Protein AF-A0AAU7YD94-F1 (afdb_monomer)

Radius of gyration: 21.2 Å; Cα contacts (8 Å, |Δi|>4): 93; chains: 1; bounding box: 39×50×68 Å

Structure (mmCIF, N/CA/C/O backbone):
data_AF-A0AAU7YD94-F1
#
_entry.id   AF-A0AAU7YD94-F1
#
loop_
_atom_site.group_PDB
_atom_site.id
_atom_site.type_symbol
_atom_site.label_atom_id
_atom_site.label_alt_id
_atom_site.label_comp_id
_atom_site.label_asym_id
_atom_site.label_entity_id
_atom_site.label_seq_id
_atom_site.pdbx_PDB_ins_code
_atom_site.Cartn_x
_atom_site.Cartn_y
_atom_site.Cartn_z
_atom_site.occupancy
_atom_site.B_iso_or_equiv
_atom_site.auth_seq_id
_atom_site.auth_comp_id
_atom_site.auth_asym_id
_atom_site.auth_atom_id
_atom_site.pdbx_PDB_model_num
ATOM 1 N N . ASN A 1 1 ? -6.084 -1.810 31.787 1.00 63.62 1 ASN A N 1
ATOM 2 C CA . ASN A 1 1 ? -4.664 -1.480 31.504 1.00 63.62 1 ASN A CA 1
ATOM 3 C C . ASN A 1 1 ? -4.418 -0.450 30.395 1.00 63.62 1 ASN A C 1
ATOM 5 O O . ASN A 1 1 ? -3.279 -0.277 29.994 1.00 63.62 1 ASN A O 1
ATOM 9 N N . ALA A 1 2 ? -5.410 0.327 29.941 1.00 76.12 2 ALA A N 1
ATOM 10 C CA . ALA A 1 2 ? -5.139 1.416 28.990 1.00 76.12 2 ALA A CA 1
ATOM 11 C C . ALA A 1 2 ? -4.422 2.621 29.636 1.00 76.12 2 ALA A C 1
ATOM 13 O O . ALA A 1 2 ? -3.630 3.287 28.981 1.00 76.12 2 ALA A O 1
ATOM 14 N N . LEU A 1 3 ? -4.698 2.890 30.920 1.00 83.94 3 LEU A N 1
ATOM 15 C CA . LEU A 1 3 ? -4.163 4.037 31.663 1.00 83.94 3 LEU A CA 1
ATOM 16 C C . LEU A 1 3 ? -2.670 3.900 31.986 1.00 83.94 3 LEU A C 1
ATOM 18 O O . LEU A 1 3 ? -1.942 4.877 31.869 1.00 83.94 3 LEU A O 1
ATOM 22 N N . ILE A 1 4 ? -2.203 2.694 32.320 1.00 92.00 4 ILE A N 1
ATOM 23 C CA . ILE A 1 4 ? -0.791 2.460 32.651 1.00 92.00 4 ILE A CA 1
ATOM 24 C C . ILE A 1 4 ? 0.123 2.663 31.435 1.00 92.00 4 ILE A C 1
ATOM 26 O O . ILE A 1 4 ? 1.165 3.300 31.545 1.00 92.00 4 ILE A O 1
ATOM 30 N N . ASN A 1 5 ? -0.321 2.246 30.245 1.00 90.56 5 ASN A N 1
ATOM 31 C CA . ASN A 1 5 ? 0.420 2.482 29.004 1.00 90.56 5 ASN A CA 1
ATOM 32 C C . ASN A 1 5 ? 0.547 3.979 28.695 1.00 90.56 5 ASN A C 1
ATOM 34 O O . ASN A 1 5 ? 1.586 4.416 28.224 1.00 90.56 5 ASN A O 1
ATOM 38 N N . LYS A 1 6 ? -0.449 4.806 29.035 1.00 90.00 6 LYS A N 1
ATOM 39 C CA . LYS A 1 6 ? -0.328 6.261 28.840 1.00 90.00 6 LYS A CA 1
ATOM 40 C C . LYS A 1 6 ? 0.799 6.880 29.667 1.00 90.00 6 LYS A C 1
ATOM 42 O O . LYS A 1 6 ? 1.388 7.850 29.212 1.00 90.00 6 LYS A O 1
ATOM 47 N N . VAL A 1 7 ? 1.101 6.325 30.843 1.00 93.44 7 VAL A N 1
ATOM 48 C CA . VAL A 1 7 ? 2.198 6.804 31.697 1.00 93.44 7 VAL A CA 1
ATOM 49 C C . VAL A 1 7 ? 3.555 6.403 31.117 1.00 93.44 7 VAL A C 1
ATOM 51 O O . VAL A 1 7 ? 4.454 7.232 31.055 1.00 93.44 7 VAL A O 1
ATOM 54 N N . PHE A 1 8 ? 3.699 5.157 30.655 1.00 93.94 8 PHE A N 1
ATOM 55 C CA . PHE A 1 8 ? 4.996 4.632 30.208 1.00 93.94 8 PHE A CA 1
ATOM 56 C C . PHE A 1 8 ? 5.310 4.878 28.727 1.00 93.94 8 PHE A C 1
ATOM 58 O O . PHE A 1 8 ? 6.448 5.186 28.390 1.00 93.94 8 PHE A O 1
ATOM 65 N N . THR A 1 9 ? 4.332 4.741 27.829 1.00 92.25 9 THR A N 1
ATOM 66 C CA . THR A 1 9 ? 4.523 4.883 26.373 1.00 92.25 9 THR A CA 1
ATOM 67 C C . THR A 1 9 ? 3.979 6.198 25.817 1.00 92.25 9 THR A C 1
ATOM 69 O O . THR A 1 9 ? 4.103 6.445 24.622 1.00 92.25 9 THR A O 1
ATOM 72 N N . GLY A 1 10 ? 3.338 7.035 26.641 1.00 92.56 10 GLY A N 1
ATOM 73 C CA . GLY A 1 10 ? 2.753 8.322 26.229 1.00 92.56 10 GLY A CA 1
ATOM 74 C C . GLY A 1 10 ? 1.481 8.211 25.375 1.00 92.56 10 GLY A C 1
ATOM 75 O O . GLY A 1 10 ? 0.756 9.185 25.194 1.00 92.56 10 GLY A O 1
ATOM 76 N N . GLU A 1 11 ? 1.156 7.017 24.886 1.00 93.75 11 GLU A N 1
ATOM 77 C CA . GLU A 1 11 ? -0.049 6.726 24.115 1.00 93.75 11 GLU A CA 1
ATOM 78 C C . GLU A 1 11 ? -0.641 5.361 24.488 1.00 93.75 11 GLU A C 1
ATOM 80 O O . GLU A 1 11 ? 0.026 4.498 25.056 1.00 93.75 11 GLU A O 1
ATOM 85 N N . SER A 1 12 ? -1.920 5.151 24.164 1.00 93.06 12 SER A N 1
ATOM 86 C CA . SER A 1 12 ? -2.602 3.870 24.366 1.00 93.06 12 SER A CA 1
ATOM 87 C C . SER A 1 12 ? -3.258 3.403 23.072 1.00 93.06 12 SER A C 1
ATOM 89 O O . SER A 1 12 ? -4.187 4.046 22.574 1.00 93.06 12 SER A O 1
ATOM 91 N N . ILE A 1 13 ? -2.825 2.256 22.555 1.00 91.00 13 ILE A N 1
ATOM 92 C CA . ILE A 1 13 ? -3.412 1.634 21.367 1.00 91.00 13 ILE A CA 1
ATOM 93 C C . ILE A 1 13 ? -4.540 0.701 21.815 1.00 91.00 13 ILE A C 1
ATOM 95 O O . ILE A 1 13 ? -4.296 -0.369 22.360 1.00 91.00 13 ILE A O 1
ATOM 99 N N . LEU A 1 14 ? -5.785 1.118 21.588 1.00 89.88 14 LEU A N 1
ATOM 100 C CA . LEU A 1 14 ? -6.984 0.345 21.948 1.00 89.88 14 LEU A CA 1
ATOM 101 C C . LEU A 1 14 ? -7.584 -0.430 20.769 1.00 89.88 14 LEU A C 1
ATOM 103 O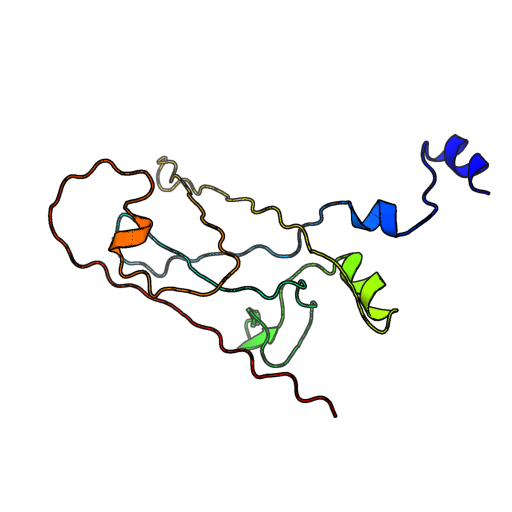 O . LEU A 1 14 ? -8.363 -1.356 20.964 1.00 89.88 14 LEU A O 1
ATOM 107 N N . SER A 1 15 ? -7.271 -0.031 19.536 1.00 90.69 15 SER A N 1
ATOM 108 C CA . SER A 1 15 ? -7.853 -0.618 18.331 1.00 90.69 15 SER A CA 1
ATOM 109 C C . SER A 1 15 ? -6.877 -0.549 17.167 1.00 90.69 15 SER A C 1
ATOM 111 O O . SER A 1 15 ? -6.232 0.475 16.948 1.00 90.69 15 SER A O 1
ATOM 113 N N . PHE A 1 16 ? -6.859 -1.586 16.330 1.00 91.69 16 PHE A N 1
ATOM 114 C CA . PHE A 1 16 ? -6.132 -1.550 15.062 1.00 91.69 16 PHE A CA 1
ATOM 115 C C . PHE A 1 16 ? -6.624 -0.444 14.125 1.00 91.69 16 PHE A C 1
ATOM 117 O O . PHE A 1 16 ? -5.862 0.021 13.282 1.00 91.69 16 PHE A O 1
ATOM 124 N N . ARG A 1 17 ? -7.864 0.041 14.277 1.00 91.25 17 ARG A N 1
ATOM 125 C CA . ARG A 1 17 ? -8.403 1.113 13.427 1.00 91.25 17 ARG A CA 1
ATOM 126 C C . ARG A 1 17 ? -7.578 2.397 13.509 1.00 91.25 17 ARG A C 1
ATOM 128 O O . ARG A 1 17 ? -7.494 3.110 12.511 1.00 91.25 17 ARG A O 1
ATOM 135 N N . THR A 1 18 ? -6.998 2.719 14.665 1.00 92.50 18 THR A N 1
ATOM 136 C CA . THR A 1 18 ? -6.141 3.906 14.796 1.00 92.50 18 THR A CA 1
ATOM 137 C C . THR A 1 18 ? -4.785 3.672 14.136 1.00 92.50 18 THR A C 1
ATOM 139 O O . THR A 1 18 ? -4.323 4.537 13.395 1.00 92.50 18 THR A O 1
ATOM 142 N N . LEU A 1 19 ? -4.208 2.477 14.294 1.00 92.62 19 LEU A N 1
ATOM 143 C CA . LEU A 1 19 ? -2.945 2.097 13.657 1.00 92.62 19 LEU A CA 1
ATOM 144 C C . LEU A 1 19 ? -3.037 2.015 12.129 1.00 92.62 19 LEU A C 1
ATOM 146 O O . LEU A 1 19 ? -2.140 2.489 11.439 1.00 92.62 19 LEU A O 1
ATOM 150 N N . LEU A 1 20 ? -4.136 1.489 11.583 1.00 93.38 20 LEU A N 1
ATOM 151 C CA . LEU A 1 20 ? -4.351 1.350 10.136 1.00 93.38 20 LEU A CA 1
ATOM 152 C C . LEU A 1 20 ? -4.442 2.691 9.392 1.00 93.38 20 LEU A C 1
ATOM 154 O O . LEU A 1 20 ? -4.388 2.717 8.165 1.00 93.38 20 LEU A O 1
ATOM 158 N N . LYS A 1 21 ? -4.577 3.815 10.106 1.00 92.94 21 LYS A N 1
ATOM 159 C CA . LYS A 1 21 ? -4.505 5.153 9.500 1.00 92.94 21 LYS A CA 1
ATOM 160 C C . LYS A 1 21 ? -3.067 5.586 9.192 1.00 92.94 21 LYS A C 1
ATOM 162 O O . LYS A 1 21 ? -2.887 6.555 8.455 1.00 92.94 21 LYS A O 1
ATOM 167 N N . ARG A 1 22 ? -2.053 4.907 9.742 1.00 93.81 22 ARG A N 1
ATOM 168 C CA . ARG A 1 22 ? -0.640 5.196 9.481 1.00 93.81 22 ARG A CA 1
ATOM 169 C C . ARG A 1 22 ? -0.273 4.757 8.063 1.00 93.81 22 ARG A C 1
ATOM 171 O O . ARG A 1 22 ? -0.505 3.616 7.675 1.00 93.81 22 ARG A O 1
ATOM 178 N N . TYR A 1 23 ? 0.335 5.662 7.299 1.00 95.00 23 TYR A N 1
ATOM 179 C CA . TYR A 1 23 ? 0.868 5.333 5.980 1.00 95.00 23 TYR A CA 1
ATOM 180 C C . TYR A 1 23 ? 2.140 4.496 6.120 1.00 95.00 23 TYR A C 1
ATOM 182 O O . TYR A 1 23 ? 3.020 4.815 6.915 1.00 95.00 23 TYR A O 1
ATOM 190 N N . MET A 1 24 ? 2.239 3.442 5.319 1.00 94.75 24 MET A N 1
ATOM 191 C CA . MET A 1 24 ? 3.414 2.582 5.217 1.00 94.75 24 MET A CA 1
ATOM 192 C C . MET A 1 24 ? 3.775 2.433 3.739 1.00 94.75 24 MET A C 1
ATOM 194 O O . MET A 1 24 ? 2.891 2.409 2.880 1.00 94.75 24 MET A O 1
ATOM 198 N N . ARG A 1 25 ? 5.069 2.329 3.430 1.00 93.50 25 ARG A N 1
ATOM 199 C CA . ARG A 1 25 ? 5.534 2.101 2.057 1.00 93.50 25 ARG A CA 1
ATOM 200 C C . ARG A 1 25 ? 5.211 0.664 1.645 1.00 93.50 25 ARG A C 1
ATOM 202 O O . ARG A 1 25 ? 5.739 -0.264 2.254 1.00 93.50 25 ARG A O 1
ATOM 209 N N . HIS A 1 26 ? 4.375 0.496 0.621 1.00 93.50 26 HIS A N 1
ATOM 210 C CA . HIS A 1 26 ? 3.984 -0.813 0.079 1.00 93.50 26 HIS A CA 1
ATOM 211 C C . HIS A 1 26 ? 4.973 -1.318 -0.969 1.00 93.50 26 HIS A C 1
ATOM 213 O O . HIS A 1 26 ? 5.601 -2.351 -0.769 1.00 93.50 26 HIS A O 1
ATOM 219 N N . GLU A 1 27 ? 5.173 -0.557 -2.037 1.00 89.38 27 GLU A N 1
ATOM 220 C CA . GLU A 1 27 ? 6.070 -0.914 -3.134 1.00 89.38 27 GLU A CA 1
ATOM 221 C C . GLU A 1 27 ? 7.017 0.242 -3.463 1.00 89.38 27 GLU A C 1
ATOM 223 O O . GLU A 1 27 ? 6.815 1.384 -3.039 1.00 89.38 27 GLU A O 1
ATOM 228 N N . ARG A 1 28 ? 8.091 -0.075 -4.185 1.00 86.69 28 ARG A N 1
ATOM 229 C CA . ARG A 1 28 ? 8.899 0.907 -4.903 1.00 86.69 28 ARG A CA 1
ATOM 230 C C . ARG A 1 28 ? 8.938 0.446 -6.346 1.00 86.69 28 ARG A C 1
ATOM 232 O O . ARG A 1 28 ? 9.448 -0.633 -6.623 1.00 86.69 28 ARG A O 1
ATOM 239 N N . ILE A 1 29 ? 8.387 1.263 -7.227 1.00 80.31 29 ILE A N 1
ATOM 240 C CA . ILE A 1 29 ? 8.420 0.995 -8.655 1.00 80.31 29 ILE A CA 1
ATOM 241 C C . ILE A 1 29 ? 9.687 1.645 -9.198 1.00 80.31 29 ILE A C 1
ATOM 243 O O . ILE A 1 29 ? 9.954 2.818 -8.931 1.00 80.31 29 ILE A O 1
ATOM 247 N N . TYR A 1 30 ? 10.482 0.856 -9.909 1.00 74.75 30 TYR A N 1
ATOM 248 C CA . TYR A 1 30 ? 11.614 1.347 -10.675 1.00 74.75 30 TYR A CA 1
ATOM 249 C C . TYR A 1 30 ? 11.256 1.262 -12.146 1.00 74.75 30 TYR A C 1
ATOM 251 O O . TYR A 1 30 ? 10.797 0.225 -12.622 1.00 74.75 30 TYR A O 1
ATOM 259 N N . HIS A 1 31 ? 11.501 2.350 -12.858 1.00 67.56 31 HIS A N 1
ATOM 260 C CA . HIS A 1 31 ? 11.475 2.354 -14.306 1.00 67.56 31 HIS A CA 1
ATOM 261 C C . HIS A 1 31 ? 12.921 2.397 -14.767 1.00 67.56 31 HIS A C 1
ATOM 263 O O . HIS A 1 31 ? 13.588 3.423 -14.667 1.00 67.56 31 HIS A O 1
ATOM 269 N N . THR A 1 32 ? 13.434 1.254 -15.209 1.00 58.03 32 THR A N 1
ATOM 270 C CA . THR A 1 32 ? 14.629 1.235 -16.045 1.00 58.03 32 THR A CA 1
ATOM 271 C C . THR A 1 32 ? 14.169 1.637 -17.431 1.00 58.03 32 THR A C 1
ATOM 273 O O . THR A 1 32 ? 13.505 0.854 -18.110 1.00 58.03 32 THR A O 1
ATOM 276 N N . ASN A 1 33 ? 14.453 2.878 -17.820 1.00 55.78 33 ASN A N 1
ATOM 277 C CA . ASN A 1 33 ? 14.260 3.312 -19.194 1.00 55.78 33 ASN A CA 1
ATOM 278 C C . ASN A 1 33 ? 15.086 2.379 -20.090 1.00 55.78 33 ASN A C 1
ATOM 280 O O . ASN A 1 33 ? 16.313 2.449 -20.112 1.00 55.78 33 ASN A O 1
ATOM 284 N N . GLY A 1 34 ? 14.408 1.472 -20.795 1.00 49.50 34 GLY A N 1
ATOM 285 C CA . GLY A 1 34 ? 14.959 0.826 -21.976 1.00 49.50 34 GLY A CA 1
ATOM 286 C C . GLY A 1 34 ? 15.099 1.903 -23.042 1.00 49.50 34 GLY A C 1
ATOM 287 O O . GLY A 1 34 ? 14.123 2.244 -23.695 1.00 49.50 34 GLY A O 1
ATOM 288 N N . ILE A 1 35 ? 16.285 2.502 -23.075 1.00 55.81 35 ILE A N 1
ATOM 289 C CA . ILE A 1 35 ? 16.834 3.492 -24.009 1.00 55.81 35 ILE A CA 1
ATOM 290 C C . ILE A 1 35 ? 15.992 3.716 -25.282 1.00 55.81 35 ILE A C 1
ATOM 292 O O . ILE A 1 35 ? 15.915 2.849 -26.148 1.00 55.81 35 ILE A O 1
ATOM 296 N N . ALA A 1 36 ? 15.495 4.941 -25.450 1.00 46.16 36 ALA A N 1
ATOM 297 C CA . ALA A 1 36 ? 15.440 5.630 -26.737 1.00 46.16 36 ALA A CA 1
ATOM 298 C C . ALA A 1 36 ? 15.629 7.128 -26.458 1.00 46.16 36 ALA A C 1
ATOM 300 O O . ALA A 1 36 ? 15.105 7.634 -25.469 1.00 46.16 36 ALA A O 1
ATOM 301 N N . ASN A 1 37 ? 16.419 7.808 -27.286 1.00 52.12 37 ASN A N 1
ATOM 302 C CA . ASN A 1 37 ? 16.747 9.236 -27.208 1.00 52.12 37 ASN A CA 1
ATOM 303 C C . ASN A 1 37 ? 15.504 10.125 -27.415 1.00 52.12 37 ASN A C 1
ATOM 305 O 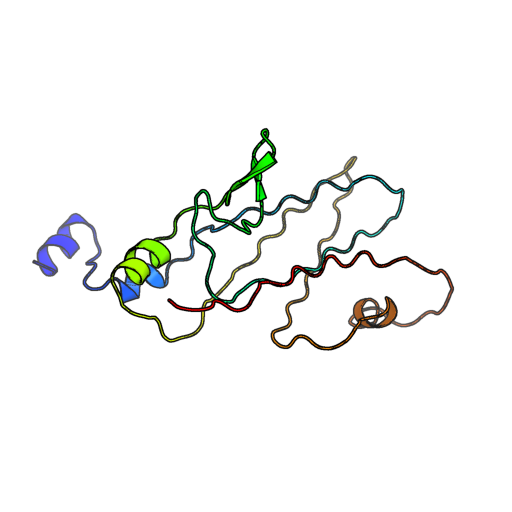O . ASN A 1 37 ? 15.371 10.785 -28.441 1.00 52.12 37 ASN A O 1
ATOM 309 N N . THR A 1 38 ? 14.555 10.096 -26.486 1.00 54.97 38 THR A N 1
ATOM 310 C CA . THR A 1 38 ? 13.346 10.919 -26.514 1.00 54.97 38 THR A CA 1
ATOM 311 C C . THR A 1 38 ? 13.240 11.685 -25.207 1.00 54.97 38 THR A C 1
ATOM 313 O O . THR A 1 38 ? 13.264 11.078 -24.137 1.00 54.97 38 THR A O 1
ATOM 316 N N . ASP A 1 39 ? 13.074 13.003 -25.304 1.00 60.72 39 ASP A N 1
ATOM 317 C CA . ASP A 1 39 ? 13.093 13.950 -24.179 1.00 60.72 39 ASP A CA 1
ATOM 318 C C . ASP A 1 39 ? 11.974 13.732 -23.135 1.00 60.72 39 ASP A C 1
ATOM 320 O O . ASP A 1 39 ? 12.001 14.332 -22.061 1.00 60.72 39 ASP A O 1
ATOM 324 N N . VAL A 1 40 ? 10.985 12.867 -23.413 1.00 64.44 40 VAL A N 1
ATOM 325 C CA . VAL A 1 40 ? 9.842 12.589 -22.526 1.00 64.44 40 VAL A CA 1
ATOM 326 C C . VAL A 1 40 ? 9.526 11.089 -22.479 1.00 64.44 40 VAL A C 1
ATOM 328 O O . VAL A 1 40 ? 9.240 10.474 -23.504 1.00 64.44 40 VAL A O 1
ATOM 331 N N . ALA A 1 41 ? 9.497 10.508 -21.274 1.00 64.94 41 ALA A N 1
ATOM 332 C CA . ALA A 1 41 ? 9.054 9.133 -21.024 1.00 64.94 41 ALA A CA 1
ATOM 333 C C . ALA A 1 41 ? 7.730 9.123 -20.239 1.00 64.94 41 ALA A C 1
ATOM 335 O O . ALA A 1 41 ? 7.628 9.729 -19.172 1.00 64.94 41 ALA A O 1
ATOM 336 N N . ARG A 1 42 ? 6.711 8.410 -20.741 1.00 71.56 42 ARG A N 1
ATOM 337 C CA . ARG A 1 42 ? 5.409 8.255 -20.068 1.00 71.56 42 ARG A CA 1
ATOM 338 C C . ARG A 1 42 ? 5.245 6.837 -19.531 1.00 71.56 42 ARG A C 1
ATOM 340 O O . ARG A 1 42 ? 5.257 5.878 -20.295 1.00 71.56 42 ARG A O 1
ATOM 347 N N . TYR A 1 43 ? 4.993 6.718 -18.229 1.00 70.88 43 TYR A N 1
ATOM 348 C CA . TYR A 1 43 ? 4.545 5.471 -17.611 1.00 70.88 43 TYR A CA 1
ATOM 349 C C . TYR A 1 43 ? 3.040 5.524 -17.341 1.00 70.88 43 TYR A C 1
ATOM 351 O O . TYR A 1 43 ? 2.529 6.491 -16.774 1.00 70.88 43 TYR A O 1
ATOM 359 N N . SER A 1 44 ? 2.324 4.474 -17.736 1.00 72.81 44 SER A N 1
ATOM 360 C CA . SER A 1 44 ? 0.916 4.281 -17.390 1.00 72.81 44 SER A CA 1
ATOM 361 C C . SER A 1 44 ? 0.701 2.852 -16.910 1.00 72.81 44 SER A C 1
ATOM 363 O O . SER A 1 44 ? 1.323 1.918 -17.412 1.00 72.81 44 SER A O 1
ATOM 365 N N . GLY A 1 45 ? -0.148 2.685 -15.901 1.00 70.75 45 GLY A N 1
ATOM 366 C CA . GLY A 1 45 ? -0.441 1.380 -15.329 1.00 70.75 45 GLY A CA 1
ATOM 367 C C . GLY A 1 45 ? -1.699 1.419 -14.477 1.00 70.75 45 GLY A C 1
ATOM 368 O O . GLY A 1 45 ? -2.019 2.436 -13.859 1.00 70.75 45 GLY A O 1
ATOM 369 N N . SER A 1 46 ? -2.413 0.299 -14.441 1.00 76.31 46 SER A N 1
ATOM 370 C CA . SER A 1 46 ? -3.552 0.089 -13.554 1.00 76.31 46 SER A CA 1
ATOM 371 C C . SER A 1 46 ? -3.114 -0.696 -12.316 1.00 76.31 46 SER A C 1
ATOM 373 O O . SER A 1 46 ? -2.194 -1.520 -12.341 1.00 76.31 46 SER A O 1
ATOM 375 N N . ARG A 1 47 ? -3.755 -0.412 -11.180 1.00 77.62 47 ARG A N 1
ATOM 376 C CA . ARG A 1 47 ? -3.514 -1.113 -9.917 1.00 77.62 47 ARG A CA 1
ATOM 377 C C . ARG A 1 47 ? -4.841 -1.382 -9.230 1.00 77.62 47 ARG A C 1
ATOM 379 O O . ARG A 1 47 ? -5.626 -0.455 -9.033 1.00 77.62 47 ARG A O 1
ATOM 386 N N . ASN A 1 48 ? -5.029 -2.616 -8.767 1.00 82.94 48 ASN A N 1
ATOM 387 C CA . ASN A 1 48 ? -6.157 -2.984 -7.911 1.00 82.94 48 ASN A CA 1
ATOM 388 C C . ASN A 1 48 ? -6.248 -2.059 -6.701 1.00 82.94 48 ASN A C 1
ATOM 390 O O . ASN A 1 48 ? -5.231 -1.554 -6.236 1.00 82.94 48 ASN A O 1
ATOM 394 N N . MET A 1 49 ? -7.447 -1.841 -6.161 1.00 84.19 49 MET A N 1
ATOM 395 C CA . MET A 1 49 ? -7.630 -0.964 -4.999 1.00 84.19 49 MET A CA 1
ATOM 396 C C . MET A 1 49 ? -6.930 -1.504 -3.740 1.00 84.19 49 MET A C 1
ATOM 398 O O . MET A 1 49 ? -6.318 -0.734 -2.997 1.00 84.19 49 MET A O 1
ATOM 402 N N . MET A 1 50 ? -6.983 -2.820 -3.515 1.00 87.38 50 MET A N 1
ATOM 403 C CA . MET A 1 50 ? -6.273 -3.475 -2.415 1.00 87.38 50 MET A CA 1
ATOM 404 C C . MET A 1 50 ? -4.792 -3.680 -2.784 1.00 87.38 50 MET A C 1
ATOM 406 O O . MET A 1 50 ? -4.513 -4.159 -3.885 1.00 87.38 50 MET A O 1
ATOM 410 N N . PRO A 1 51 ? -3.831 -3.343 -1.901 1.00 89.62 51 PRO A N 1
ATOM 411 C CA . PRO A 1 51 ? -2.426 -3.678 -2.112 1.00 89.62 51 PRO A CA 1
ATOM 412 C C . PRO A 1 51 ? -2.224 -5.195 -2.201 1.00 89.62 51 PRO A C 1
ATOM 414 O O . PRO A 1 51 ? -2.705 -5.931 -1.339 1.00 89.62 51 PRO A O 1
ATOM 417 N N . TYR A 1 52 ? -1.492 -5.662 -3.211 1.00 90.12 52 TYR A N 1
ATOM 418 C CA . TYR A 1 52 ? -1.195 -7.085 -3.383 1.00 90.12 52 TYR A CA 1
ATOM 419 C C . TYR A 1 52 ? -0.290 -7.618 -2.259 1.00 90.12 52 TYR A C 1
ATOM 421 O O . TYR A 1 52 ? 0.472 -6.860 -1.646 1.00 90.12 52 TYR A O 1
ATOM 429 N N . PHE A 1 53 ? -0.399 -8.918 -1.979 1.00 91.00 53 PHE A N 1
ATOM 430 C CA . PHE A 1 53 ? 0.390 -9.605 -0.957 1.00 91.00 53 PHE A CA 1
ATOM 431 C C . PHE A 1 53 ? 1.808 -9.902 -1.449 1.00 91.00 53 PHE A C 1
ATOM 433 O O . PHE A 1 53 ? 2.037 -10.140 -2.637 1.00 91.00 53 PHE A O 1
ATOM 440 N N . ARG A 1 54 ? 2.754 -9.918 -0.508 1.00 91.06 54 ARG A N 1
ATOM 441 C CA . ARG A 1 54 ? 4.132 -10.349 -0.751 1.00 91.06 54 ARG A CA 1
ATOM 442 C C . ARG A 1 54 ? 4.180 -11.869 -0.900 1.00 91.06 54 ARG A C 1
ATOM 444 O O . ARG A 1 54 ? 3.523 -12.568 -0.136 1.00 91.06 54 ARG A O 1
ATOM 451 N N . GLY A 1 55 ? 5.019 -12.368 -1.804 1.00 91.12 55 GLY A N 1
ATOM 452 C CA . GLY A 1 55 ? 5.293 -13.801 -1.927 1.00 91.12 55 GLY A CA 1
ATOM 453 C C . GLY A 1 55 ? 5.259 -14.310 -3.363 1.00 91.12 55 GLY A C 1
ATOM 454 O O . GLY A 1 55 ? 5.090 -13.530 -4.303 1.00 91.12 55 GLY A O 1
ATOM 455 N N . TYR A 1 56 ? 5.424 -15.626 -3.498 1.00 91.38 56 TYR A N 1
ATOM 456 C CA . TYR A 1 56 ? 5.230 -16.351 -4.750 1.00 91.38 56 TYR A CA 1
ATOM 457 C C . TYR A 1 56 ? 3.736 -16.515 -4.995 1.00 91.38 56 TYR A C 1
ATOM 459 O O . TYR A 1 56 ? 3.037 -17.145 -4.203 1.00 91.38 56 TYR A O 1
ATOM 467 N N . VAL A 1 57 ? 3.245 -15.904 -6.064 1.00 86.31 57 VAL A N 1
ATOM 468 C CA . VAL A 1 57 ? 1.836 -15.963 -6.455 1.00 86.31 57 VAL A CA 1
ATOM 469 C C . VAL A 1 57 ? 1.792 -16.079 -7.970 1.00 86.31 57 VAL A C 1
ATOM 471 O O . VAL A 1 57 ? 2.540 -15.389 -8.666 1.00 86.31 57 VAL A O 1
ATOM 474 N N . ASN A 1 58 ? 0.919 -16.944 -8.483 1.00 84.06 58 ASN A N 1
ATOM 475 C CA . ASN A 1 58 ? 0.679 -17.017 -9.917 1.00 84.06 58 ASN A CA 1
ATOM 476 C C . ASN A 1 58 ? 0.089 -15.679 -10.406 1.00 84.06 58 ASN A C 1
ATOM 478 O O . ASN A 1 58 ? -0.856 -15.171 -9.805 1.00 84.06 58 ASN A O 1
ATOM 482 N N . GLY A 1 59 ? 0.676 -15.073 -11.439 1.00 79.94 59 GLY A N 1
ATOM 483 C CA . GLY A 1 59 ? 0.313 -13.717 -11.874 1.00 79.94 59 GLY A CA 1
ATOM 484 C C . GLY A 1 59 ? 0.892 -12.587 -11.008 1.00 79.94 59 GLY A C 1
ATOM 485 O O . GLY A 1 59 ? 0.318 -11.499 -10.939 1.00 79.94 59 GLY A O 1
ATOM 486 N N . ALA A 1 60 ? 2.012 -12.824 -10.315 1.00 82.94 60 ALA A N 1
ATOM 487 C CA . ALA A 1 60 ? 2.725 -11.768 -9.598 1.00 82.94 60 ALA A CA 1
ATOM 488 C C . ALA A 1 60 ? 3.148 -10.607 -10.521 1.00 82.94 60 ALA A C 1
ATOM 490 O O . ALA A 1 60 ? 3.460 -10.798 -11.696 1.00 82.94 60 ALA A O 1
ATOM 491 N N . MET A 1 61 ? 3.223 -9.402 -9.949 1.00 79.88 61 MET A N 1
ATOM 492 C CA . MET A 1 61 ? 3.607 -8.174 -10.658 1.00 79.88 61 MET A CA 1
ATOM 493 C C . MET A 1 61 ? 5.091 -8.128 -11.032 1.00 79.88 61 MET A C 1
ATOM 495 O O . MET A 1 61 ? 5.472 -7.369 -11.919 1.00 79.88 61 MET A O 1
ATOM 499 N N . HIS A 1 62 ? 5.936 -8.897 -10.344 1.00 85.25 62 HIS A N 1
ATOM 500 C CA . HIS A 1 62 ? 7.369 -8.937 -10.610 1.00 85.25 62 HIS A CA 1
ATOM 501 C C . HIS A 1 62 ? 7.847 -10.369 -10.845 1.00 85.25 62 HIS A C 1
ATOM 503 O O . HIS A 1 62 ? 7.149 -11.347 -10.559 1.00 85.25 62 HIS A O 1
ATOM 509 N N . LYS A 1 63 ? 9.069 -10.473 -11.366 1.00 86.62 63 LYS A N 1
ATOM 510 C CA . LYS A 1 63 ? 9.752 -11.741 -11.596 1.00 86.62 63 LYS A CA 1
ATOM 511 C C . LYS A 1 63 ? 11.080 -11.777 -10.856 1.00 86.62 63 LYS A C 1
ATOM 513 O O . LYS A 1 63 ? 11.750 -10.749 -10.756 1.00 86.62 63 LYS A O 1
ATOM 518 N N . THR A 1 64 ? 11.440 -12.939 -10.324 1.00 88.56 64 THR A N 1
ATOM 519 C CA . THR A 1 64 ? 12.753 -13.169 -9.715 1.00 88.56 64 THR A CA 1
ATOM 520 C C . THR A 1 64 ? 13.846 -13.212 -10.783 1.00 88.56 64 THR A C 1
ATOM 522 O O . THR A 1 64 ? 13.565 -13.267 -11.980 1.00 88.56 64 THR A O 1
ATOM 525 N N . ALA A 1 65 ? 15.113 -13.231 -10.359 1.00 88.12 65 ALA A N 1
ATOM 526 C CA . ALA A 1 65 ? 16.242 -13.437 -11.270 1.00 88.12 65 ALA A CA 1
ATOM 527 C C . ALA A 1 65 ? 16.173 -14.786 -12.016 1.00 88.12 65 ALA A C 1
ATOM 529 O O . ALA A 1 65 ? 16.712 -14.909 -13.109 1.00 88.12 65 ALA A O 1
ATOM 530 N N . LEU A 1 66 ? 15.472 -15.772 -11.446 1.00 91.56 66 LEU A N 1
ATOM 531 C CA . LEU A 1 66 ? 15.210 -17.076 -12.058 1.00 91.56 66 LEU A CA 1
ATOM 532 C C . LEU A 1 66 ? 13.917 -17.087 -12.893 1.00 91.56 66 LEU A C 1
ATOM 534 O O . LEU A 1 66 ? 13.470 -18.142 -13.323 1.00 91.56 66 LEU A O 1
ATOM 538 N N . ASN A 1 67 ? 13.336 -15.909 -13.159 1.00 87.06 67 ASN A N 1
ATOM 539 C CA . ASN A 1 67 ? 12.110 -15.702 -13.934 1.00 87.06 67 ASN A CA 1
ATOM 540 C C . ASN A 1 67 ? 10.828 -16.260 -13.275 1.00 87.06 67 ASN A C 1
ATOM 542 O O . ASN A 1 67 ? 9.787 -16.325 -13.930 1.00 87.06 67 ASN A O 1
ATOM 546 N N . ASP A 1 68 ? 10.868 -16.585 -11.979 1.00 91.00 68 ASP A N 1
ATOM 547 C CA . ASP A 1 68 ? 9.692 -17.018 -11.215 1.00 91.00 68 ASP A CA 1
ATOM 548 C C . ASP A 1 68 ? 8.799 -15.832 -10.841 1.00 91.00 68 ASP A C 1
ATOM 550 O O . ASP A 1 68 ? 9.283 -14.748 -10.509 1.00 91.00 68 ASP A O 1
ATOM 554 N N . SER A 1 69 ? 7.482 -16.032 -10.823 1.00 91.00 69 SER A N 1
ATOM 555 C CA . SER A 1 69 ? 6.518 -15.009 -10.400 1.00 91.00 69 SER A CA 1
ATOM 556 C C . SER A 1 69 ? 6.618 -14.717 -8.895 1.00 91.00 69 SER A C 1
ATOM 558 O O . SER A 1 69 ? 6.283 -15.561 -8.063 1.00 91.00 69 SER A O 1
ATOM 560 N N . TYR A 1 70 ? 7.028 -13.496 -8.529 1.00 90.38 70 TYR A N 1
ATOM 561 C CA . TYR A 1 70 ? 7.153 -13.066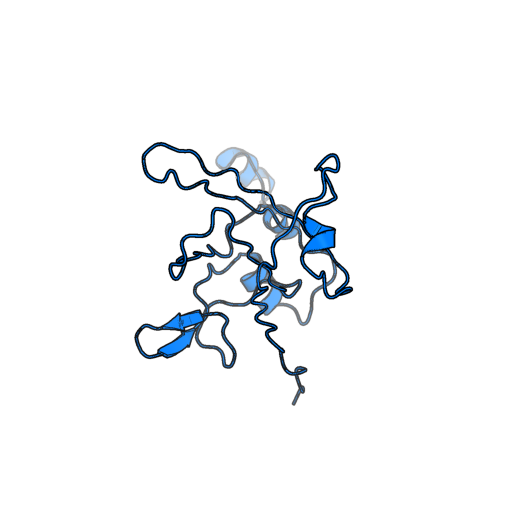 -7.132 1.00 90.38 70 TYR A CA 1
ATOM 562 C C . TYR A 1 70 ? 6.796 -11.592 -6.923 1.00 90.38 70 TYR A C 1
ATOM 564 O O . TYR A 1 70 ? 7.197 -10.716 -7.680 1.00 90.38 70 TYR A O 1
ATOM 572 N N . ASN A 1 71 ? 6.098 -11.271 -5.835 1.00 90.62 71 ASN A N 1
ATOM 573 C CA . ASN A 1 71 ? 5.762 -9.894 -5.479 1.00 90.62 71 ASN A CA 1
ATOM 574 C C . ASN A 1 71 ? 6.800 -9.265 -4.533 1.00 90.62 71 ASN A C 1
ATOM 576 O O . ASN A 1 71 ? 6.735 -9.441 -3.314 1.00 90.62 71 ASN A O 1
ATOM 580 N N . TYR A 1 72 ? 7.715 -8.456 -5.083 1.00 89.81 72 TYR A N 1
ATOM 581 C CA . TYR A 1 72 ? 8.605 -7.567 -4.320 1.00 89.81 72 TYR A CA 1
ATOM 582 C C . TYR A 1 72 ? 7.876 -6.359 -3.703 1.00 89.81 72 TYR A C 1
ATOM 584 O O . TYR A 1 72 ? 8.030 -5.217 -4.134 1.00 89.81 72 TYR A O 1
ATOM 592 N N . CYS A 1 73 ? 7.098 -6.600 -2.650 1.00 91.06 73 CYS A N 1
ATOM 593 C CA . CYS A 1 73 ? 6.490 -5.548 -1.836 1.00 91.06 73 CYS A CA 1
ATOM 594 C C . CYS A 1 73 ? 6.712 -5.784 -0.340 1.00 91.06 73 CYS A C 1
ATOM 596 O O . CYS A 1 73 ? 7.013 -6.891 0.106 1.00 91.06 73 CYS A O 1
ATOM 598 N N . ASN A 1 74 ? 6.529 -4.735 0.455 1.00 94.19 74 ASN A N 1
ATOM 599 C CA . ASN A 1 74 ? 6.482 -4.854 1.905 1.00 94.19 74 ASN A CA 1
ATOM 600 C C . ASN A 1 74 ? 5.135 -5.432 2.345 1.00 94.19 74 ASN A C 1
ATOM 602 O O . ASN A 1 74 ? 4.081 -5.042 1.836 1.00 94.19 74 ASN A O 1
ATOM 606 N N . THR A 1 75 ? 5.168 -6.295 3.358 1.00 93.62 75 THR A N 1
ATOM 607 C CA . THR A 1 75 ? 3.958 -6.757 4.042 1.00 93.62 75 THR A CA 1
ATOM 608 C C . THR A 1 75 ? 3.452 -5.646 4.960 1.00 93.62 75 THR A C 1
ATOM 610 O O . THR A 1 75 ? 4.157 -5.213 5.872 1.00 93.62 75 THR A O 1
ATOM 613 N N . LEU A 1 76 ? 2.243 -5.150 4.702 1.00 94.38 76 LEU A N 1
ATOM 614 C CA . LEU A 1 76 ? 1.642 -4.053 5.465 1.00 94.38 76 LEU A CA 1
ATOM 615 C C . LEU A 1 76 ? 0.910 -4.583 6.701 1.00 94.38 76 LEU A C 1
ATOM 617 O O . LEU A 1 76 ? 0.383 -5.692 6.673 1.00 94.38 76 LEU A O 1
ATOM 621 N N . LEU A 1 77 ? 0.737 -3.750 7.737 1.00 94.12 77 LEU A N 1
ATOM 622 C CA . LEU A 1 77 ? -0.178 -4.074 8.847 1.00 94.12 77 LEU A CA 1
ATOM 623 C C . LEU A 1 77 ? -1.594 -4.388 8.333 1.00 94.12 77 LEU A C 1
ATOM 625 O O . LEU A 1 77 ? -2.269 -5.269 8.856 1.00 94.12 77 LEU A O 1
ATOM 629 N N . LEU A 1 78 ? -2.017 -3.703 7.265 1.00 93.94 78 LEU A N 1
ATOM 630 C CA . LEU A 1 78 ? -3.283 -3.969 6.589 1.00 93.94 78 LEU A CA 1
ATOM 631 C C . LEU A 1 78 ? -3.408 -5.431 6.137 1.00 93.94 78 LEU A C 1
ATOM 633 O O . LEU A 1 78 ? -4.481 -6.001 6.291 1.00 93.9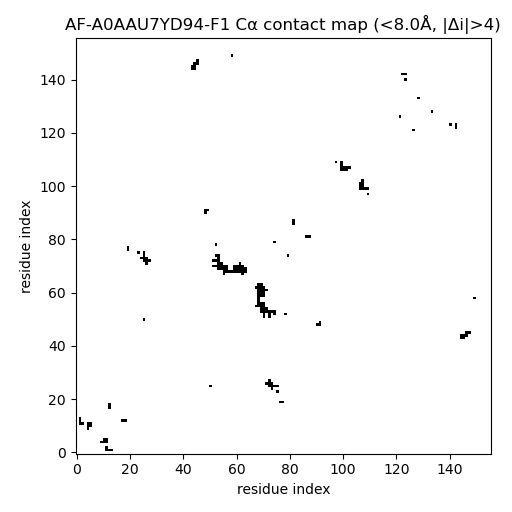4 78 LEU A O 1
ATOM 637 N N . HIS A 1 79 ? -2.335 -6.040 5.621 1.00 93.44 79 HIS A N 1
ATOM 638 C CA . HIS A 1 79 ? -2.356 -7.431 5.160 1.00 93.44 79 HIS A CA 1
ATOM 639 C C . HIS A 1 79 ? -2.598 -8.404 6.311 1.00 93.44 79 HIS A C 1
ATOM 641 O O . HIS A 1 79 ? -3.463 -9.263 6.181 1.00 93.44 79 HIS A O 1
ATOM 647 N N . TYR A 1 80 ? -1.910 -8.215 7.440 1.00 92.88 80 TYR A N 1
ATOM 648 C CA . TYR A 1 80 ? -2.085 -9.047 8.636 1.00 92.88 80 TYR A CA 1
ATOM 649 C C . TYR A 1 80 ? -3.488 -8.949 9.225 1.00 92.88 80 TYR A C 1
ATOM 651 O O . TYR A 1 80 ? -4.058 -9.941 9.661 1.00 92.88 80 TYR A O 1
ATOM 659 N N . VAL A 1 81 ? -4.052 -7.740 9.255 1.00 93.31 81 VAL A N 1
ATOM 660 C CA . VAL A 1 81 ? -5.407 -7.558 9.771 1.00 93.31 81 VAL A CA 1
ATOM 661 C C . VAL A 1 81 ? -6.399 -8.212 8.814 1.00 93.31 81 VAL A C 1
ATOM 663 O O . VAL A 1 81 ? -7.191 -9.034 9.252 1.00 93.31 81 VAL A O 1
ATOM 666 N N . VAL A 1 82 ? -6.334 -7.906 7.513 1.00 93.25 82 VAL A N 1
ATOM 667 C CA . VAL A 1 82 ? -7.289 -8.417 6.515 1.00 93.25 82 VAL A CA 1
ATOM 668 C C . VAL A 1 82 ? -7.282 -9.944 6.427 1.00 93.25 82 VAL A C 1
ATOM 670 O O . VAL A 1 82 ? -8.354 -10.509 6.263 1.00 93.25 82 VAL A O 1
ATOM 673 N N . SER A 1 83 ? -6.140 -10.622 6.592 1.00 91.81 83 SER A N 1
ATOM 674 C CA . SER A 1 83 ? -6.091 -12.094 6.564 1.00 91.81 83 SER A CA 1
ATOM 675 C C . SER A 1 83 ? -6.890 -12.768 7.682 1.00 91.81 83 SER A C 1
ATOM 677 O O . SER A 1 83 ? -7.273 -13.923 7.541 1.00 91.81 83 SER A O 1
ATOM 679 N N . CYS A 1 84 ? -7.156 -12.061 8.783 1.00 94.25 84 CYS A N 1
ATOM 680 C CA . CYS A 1 84 ? -7.933 -12.583 9.907 1.00 94.25 84 CYS A CA 1
ATOM 681 C C . CYS A 1 84 ? -9.444 -12.322 9.776 1.00 94.25 84 CYS A C 1
ATOM 683 O O . CYS A 1 84 ? -10.211 -12.764 10.629 1.00 94.25 84 CYS A O 1
ATOM 685 N N . PHE A 1 85 ? -9.886 -11.597 8.743 1.00 93.75 85 PHE A N 1
ATOM 686 C CA . PHE A 1 85 ? -11.299 -11.305 8.498 1.00 93.75 85 PHE A CA 1
ATOM 687 C C . PHE A 1 85 ? -11.740 -11.880 7.151 1.00 93.75 85 PHE A C 1
ATOM 689 O O . PHE A 1 85 ? -10.980 -11.926 6.192 1.00 93.75 85 PHE A O 1
ATOM 696 N N . GLN A 1 86 ? -13.013 -12.264 7.045 1.00 93.06 86 GLN A N 1
ATOM 697 C CA . GLN A 1 86 ? -13.577 -12.818 5.804 1.00 93.06 86 GLN A CA 1
ATOM 698 C C . GLN A 1 86 ? -13.686 -11.791 4.665 1.00 93.06 86 GLN A C 1
ATOM 700 O O . GLN A 1 86 ? -13.913 -12.147 3.510 1.00 93.06 86 GLN A O 1
ATOM 705 N N . GLY A 1 87 ? -13.545 -10.504 4.973 1.00 89.56 87 GLY A N 1
ATOM 706 C CA . GLY A 1 87 ? -13.630 -9.443 3.988 1.00 89.56 87 GLY A CA 1
ATOM 707 C C . GLY A 1 87 ? -13.283 -8.084 4.569 1.00 89.56 87 GLY A C 1
ATOM 708 O O . GLY A 1 87 ? -13.018 -7.923 5.761 1.00 89.56 87 GLY A O 1
ATOM 709 N N . TRP A 1 88 ? -13.300 -7.083 3.700 1.00 91.06 88 TRP A N 1
ATOM 710 C CA . TRP A 1 88 ? -13.015 -5.702 4.053 1.00 91.06 88 TRP A CA 1
ATOM 711 C C . TRP A 1 88 ? -14.009 -4.773 3.355 1.00 91.06 88 TRP A C 1
ATOM 713 O O . TRP A 1 88 ? -14.536 -5.085 2.288 1.00 91.06 88 TRP A O 1
ATOM 723 N N . ARG A 1 89 ? -14.261 -3.613 3.961 1.00 92.50 89 ARG A N 1
ATOM 724 C CA . ARG A 1 89 ? -15.121 -2.563 3.408 1.00 92.50 89 ARG A CA 1
ATOM 725 C C . ARG A 1 89 ? -14.455 -1.209 3.610 1.00 92.50 89 ARG A C 1
ATOM 727 O O . ARG A 1 89 ? -14.015 -0.893 4.716 1.00 92.50 89 ARG A O 1
ATOM 734 N N . GLY A 1 90 ? -14.467 -0.384 2.568 1.00 90.38 90 GLY A N 1
ATOM 735 C CA . GLY A 1 90 ? -14.045 1.013 2.615 1.00 90.38 90 GLY A CA 1
ATOM 736 C C . GLY A 1 90 ? -13.069 1.368 1.499 1.00 90.38 90 GLY A C 1
ATOM 737 O O . GLY A 1 90 ? -12.777 0.560 0.626 1.00 90.38 90 GLY A O 1
ATOM 738 N N . SER A 1 91 ? -12.567 2.601 1.531 1.00 89.56 91 SER A N 1
ATOM 739 C CA . SER A 1 91 ? -11.574 3.093 0.572 1.00 89.56 91 SER A CA 1
ATOM 740 C C . SER A 1 91 ? -10.147 2.889 1.081 1.00 89.56 91 SER A C 1
ATOM 742 O O . SER A 1 91 ? -9.872 3.157 2.255 1.00 89.56 91 SER A O 1
ATOM 744 N N . ILE A 1 92 ? -9.218 2.558 0.185 1.00 91.12 92 ILE A N 1
ATOM 745 C CA . ILE A 1 92 ? -7.774 2.629 0.452 1.00 91.12 92 ILE A CA 1
ATOM 746 C C . ILE A 1 92 ? -7.242 4.006 0.052 1.00 91.12 92 ILE A C 1
ATOM 748 O O . ILE A 1 92 ? -7.591 4.539 -0.999 1.00 91.12 92 ILE A O 1
ATOM 752 N N . ARG A 1 93 ? -6.381 4.585 0.894 1.00 91.50 93 ARG A N 1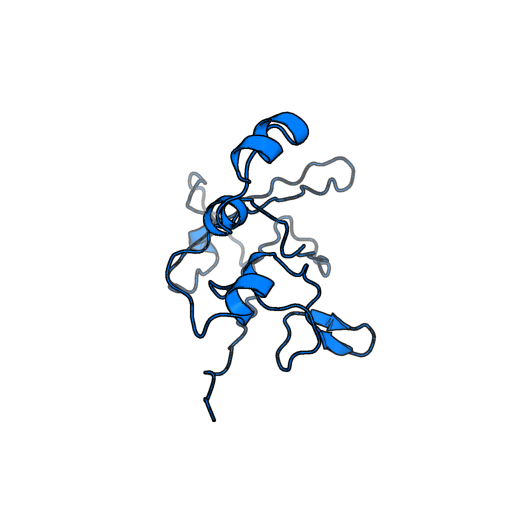
ATOM 753 C CA . ARG A 1 93 ? -5.693 5.854 0.615 1.00 91.50 93 ARG A CA 1
ATOM 754 C C . ARG A 1 93 ? -4.264 5.575 0.165 1.00 91.50 93 ARG A C 1
ATOM 756 O O . ARG A 1 93 ? -3.550 4.834 0.837 1.00 91.50 93 ARG A O 1
ATOM 763 N N . ARG A 1 94 ? -3.841 6.192 -0.940 1.00 87.94 94 ARG A N 1
ATOM 764 C CA . ARG A 1 94 ? -2.481 6.081 -1.487 1.00 87.94 94 ARG A CA 1
ATOM 765 C C . ARG A 1 94 ? -1.785 7.431 -1.465 1.00 87.94 94 ARG A C 1
ATOM 767 O O . ARG A 1 94 ? -2.414 8.455 -1.710 1.00 87.94 94 ARG A O 1
ATOM 774 N N . LYS A 1 95 ? -0.487 7.403 -1.182 1.00 90.06 95 LYS A N 1
ATOM 775 C CA . LYS A 1 95 ? 0.428 8.528 -1.370 1.00 90.06 95 LYS A CA 1
ATOM 776 C C . LYS A 1 95 ? 1.504 8.073 -2.343 1.00 90.06 95 LYS A C 1
ATOM 778 O O . LYS A 1 95 ? 2.126 7.039 -2.105 1.00 90.06 95 LYS A O 1
ATOM 783 N N . LEU A 1 96 ? 1.660 8.810 -3.435 1.00 86.31 96 LEU A N 1
ATOM 784 C CA . LEU A 1 96 ? 2.681 8.562 -4.445 1.00 86.31 96 LEU A CA 1
ATOM 785 C C . LEU A 1 96 ? 3.838 9.520 -4.184 1.00 86.31 96 LEU A C 1
ATOM 787 O O . LEU A 1 96 ? 3.616 10.714 -3.996 1.00 86.31 96 LEU A O 1
ATOM 791 N N . PHE A 1 97 ? 5.049 8.976 -4.137 1.00 85.81 97 PHE A N 1
ATOM 792 C CA . PHE A 1 97 ? 6.276 9.747 -3.999 1.00 85.81 97 PHE A CA 1
ATOM 793 C C . PHE A 1 97 ? 7.121 9.505 -5.238 1.00 85.81 97 PHE A C 1
ATOM 795 O O . PHE A 1 97 ? 7.467 8.360 -5.536 1.00 85.81 97 PHE A O 1
ATOM 802 N N . PHE A 1 98 ? 7.431 10.584 -5.944 1.00 81.19 98 PHE A N 1
ATOM 803 C CA . PHE A 1 98 ? 8.290 10.561 -7.116 1.00 81.19 98 PHE A CA 1
ATOM 804 C C . PHE A 1 98 ? 9.693 10.957 -6.687 1.00 81.19 98 PHE A C 1
ATOM 806 O O . PHE A 1 98 ? 9.868 11.924 -5.948 1.00 81.19 98 PHE A O 1
ATOM 813 N N . ASN A 1 99 ? 10.680 10.177 -7.114 1.00 74.81 99 ASN A N 1
ATOM 814 C CA . ASN A 1 99 ? 12.070 10.572 -6.995 1.00 74.81 99 ASN A CA 1
ATOM 815 C C . ASN A 1 99 ? 12.479 11.139 -8.349 1.00 74.81 99 ASN A C 1
ATOM 817 O O . ASN A 1 99 ? 12.384 10.412 -9.334 1.00 74.81 99 ASN A O 1
ATOM 821 N N . ASN A 1 100 ? 12.898 12.401 -8.398 1.00 68.06 100 ASN A N 1
ATOM 822 C CA . ASN A 1 100 ? 13.396 13.002 -9.629 1.00 68.06 100 ASN A CA 1
ATOM 823 C C . ASN A 1 100 ? 14.856 12.569 -9.793 1.00 68.06 100 ASN A C 1
ATOM 825 O O . ASN A 1 100 ? 15.693 13.012 -9.001 1.00 68.06 100 ASN A O 1
ATOM 829 N N . PRO A 1 101 ? 15.189 11.684 -10.750 1.00 66.50 101 PRO A N 1
ATOM 830 C CA . PRO A 1 101 ? 16.587 11.424 -11.031 1.00 66.50 101 PRO A CA 1
ATOM 831 C C . PRO A 1 101 ? 17.200 12.692 -11.631 1.00 66.50 101 PRO A C 1
ATOM 833 O O . PRO A 1 101 ? 16.607 13.328 -12.505 1.00 66.50 101 PRO A O 1
ATOM 836 N N . SER A 1 102 ? 18.387 13.059 -11.160 1.00 63.56 102 SER A N 1
ATOM 837 C CA . SER A 1 102 ? 19.264 13.934 -11.923 1.00 63.56 102 SER A CA 1
ATOM 838 C C . SER A 1 102 ? 20.031 13.073 -12.921 1.00 63.56 102 SER A C 1
ATOM 840 O O . SER A 1 102 ? 20.649 12.076 -12.546 1.00 63.56 102 SER A O 1
ATOM 842 N N . VAL A 1 103 ? 19.972 13.445 -14.195 1.00 64.62 103 VAL A N 1
ATOM 843 C CA . VAL A 1 103 ? 20.848 12.892 -15.233 1.00 64.62 103 VAL A CA 1
ATOM 844 C C . VAL A 1 103 ? 21.752 14.040 -15.657 1.00 64.62 103 VA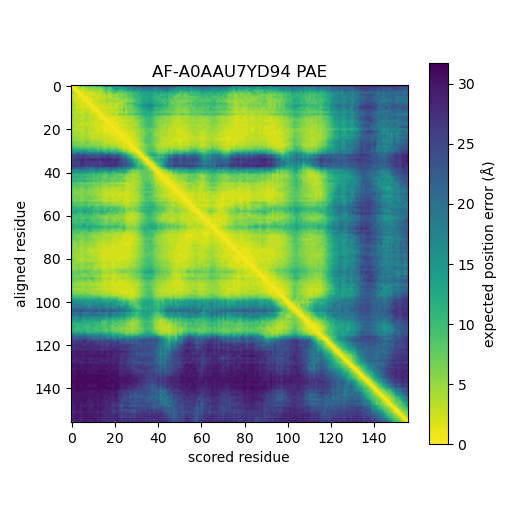L A C 1
ATOM 846 O O . VAL A 1 103 ? 21.257 15.107 -16.013 1.00 64.62 103 VAL A O 1
ATOM 849 N N . ASP A 1 104 ? 23.063 13.865 -15.502 1.00 65.00 104 ASP A N 1
ATOM 850 C CA . ASP A 1 104 ? 24.083 14.851 -15.890 1.00 65.00 104 ASP A CA 1
ATOM 851 C C . ASP A 1 104 ? 23.84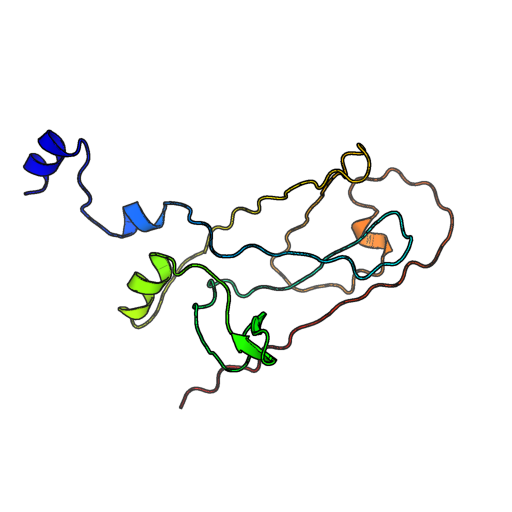8 16.271 -15.335 1.00 65.00 104 ASP A C 1
ATOM 853 O O . ASP A 1 104 ? 24.075 17.276 -16.000 1.00 65.00 104 ASP A O 1
ATOM 857 N N . GLY A 1 105 ? 23.357 16.364 -14.092 1.00 64.31 105 GLY A N 1
ATOM 858 C CA . GLY A 1 105 ? 23.103 17.639 -13.408 1.00 64.31 105 GLY A CA 1
ATOM 859 C C . GLY A 1 105 ? 21.771 18.315 -13.754 1.00 64.31 105 GLY A C 1
ATOM 860 O O . GLY A 1 105 ? 21.394 19.269 -13.074 1.00 64.31 105 GLY A O 1
ATOM 861 N N . ASN A 1 106 ? 21.011 17.794 -14.721 1.00 64.31 106 ASN A N 1
ATOM 862 C CA . ASN A 1 106 ? 19.672 18.283 -15.041 1.00 64.31 106 ASN A CA 1
ATOM 863 C C . ASN A 1 106 ? 18.616 17.564 -14.193 1.00 64.31 106 ASN A C 1
ATOM 865 O O . ASN A 1 106 ? 18.539 16.333 -14.171 1.00 64.31 106 ASN A O 1
ATOM 869 N N . VAL A 1 107 ? 17.789 18.335 -13.481 1.00 62.16 107 VAL A N 1
ATOM 870 C CA . VAL A 1 107 ? 16.658 17.803 -12.710 1.00 62.16 107 VAL A CA 1
ATOM 871 C C . VAL A 1 107 ? 15.496 17.545 -13.661 1.00 62.16 107 VAL A C 1
ATOM 873 O O . VAL A 1 107 ? 14.935 18.478 -14.230 1.00 62.16 107 VAL A O 1
ATOM 876 N N . VAL A 1 108 ? 15.098 16.282 -13.806 1.00 67.94 108 VAL A N 1
ATOM 877 C CA . VAL A 1 108 ? 13.907 15.919 -14.582 1.00 67.94 108 VAL A CA 1
ATOM 878 C C . VAL A 1 108 ? 12.655 16.215 -13.750 1.00 67.94 108 VAL A C 1
ATOM 880 O O . VAL A 1 108 ? 12.524 15.729 -12.623 1.00 67.94 108 VAL A O 1
ATOM 883 N N . SER A 1 109 ? 11.728 17.016 -14.286 1.00 69.06 109 SER A N 1
ATOM 884 C CA . SER A 1 109 ? 10.426 17.253 -13.648 1.00 69.06 109 SER A CA 1
ATOM 885 C C . SER A 1 109 ? 9.526 16.029 -13.812 1.00 69.06 109 SER A C 1
ATOM 887 O O . SER A 1 109 ? 9.311 15.559 -14.929 1.00 69.06 109 SER A O 1
ATOM 889 N N . THR A 1 110 ? 8.969 15.525 -12.708 1.00 70.50 110 THR A N 1
ATOM 890 C CA . THR A 1 110 ? 8.017 14.406 -12.734 1.00 70.50 110 THR A CA 1
ATOM 891 C C . THR A 1 110 ? 6.599 14.905 -12.491 1.00 70.50 110 THR A C 1
ATOM 893 O O . THR A 1 110 ? 6.303 15.477 -11.441 1.00 70.50 110 THR A O 1
ATOM 896 N N . HIS A 1 111 ? 5.700 14.616 -13.431 1.00 72.50 111 HIS A N 1
ATOM 897 C CA . HIS A 1 111 ? 4.266 14.883 -13.316 1.00 72.50 111 HIS A CA 1
ATOM 898 C C . HIS A 1 111 ? 3.487 13.567 -13.271 1.00 72.50 111 HIS A C 1
ATOM 900 O O . HIS A 1 111 ? 3.859 12.591 -13.922 1.00 72.50 111 HIS A O 1
ATOM 906 N N . ALA A 1 112 ? 2.398 13.529 -12.500 1.00 73.81 112 ALA A N 1
ATOM 907 C CA . ALA A 1 112 ? 1.574 12.335 -12.370 1.00 73.81 112 ALA A CA 1
ATOM 908 C C . ALA A 1 112 ? 0.086 12.663 -12.341 1.00 73.81 112 ALA A C 1
ATOM 910 O O . ALA A 1 112 ? -0.356 13.578 -11.649 1.00 73.81 112 ALA A O 1
ATOM 911 N N . TYR A 1 113 ? -0.6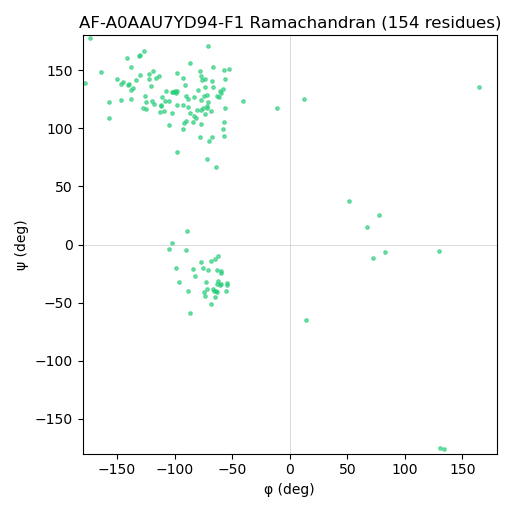80 11.837 -13.046 1.00 77.69 113 TYR A N 1
ATOM 912 C CA . TYR A 1 113 ? -2.130 11.925 -13.144 1.00 77.69 113 TYR A CA 1
ATOM 913 C C . TYR A 1 113 ? -2.739 10.620 -12.627 1.00 77.69 113 TYR A C 1
ATOM 915 O O . TYR A 1 113 ? -2.243 9.533 -12.927 1.00 77.69 113 TYR A O 1
ATOM 923 N N . VAL A 1 114 ? -3.800 10.718 -11.821 1.00 75.69 114 VAL A N 1
ATOM 924 C CA . VAL A 1 114 ? -4.487 9.559 -11.233 1.00 75.69 114 VAL A CA 1
ATOM 925 C C . VAL A 1 114 ? -5.963 9.621 -11.595 1.00 75.69 114 VAL A C 1
ATOM 927 O O . VAL A 1 114 ? -6.649 10.578 -11.246 1.00 75.69 114 VAL A O 1
ATOM 930 N N . GLN A 1 115 ? -6.459 8.567 -12.236 1.00 75.88 115 GLN A N 1
ATOM 931 C CA . GLN A 1 115 ? -7.860 8.418 -12.625 1.00 75.88 115 GLN A CA 1
ATOM 932 C C . GLN A 1 115 ? -8.445 7.143 -11.997 1.00 75.88 115 GLN A C 1
ATOM 934 O O . GLN A 1 115 ? -7.721 6.172 -11.772 1.00 75.88 115 GLN A O 1
ATOM 939 N N . ARG A 1 116 ? -9.741 7.164 -11.645 1.00 64.69 116 ARG A N 1
ATOM 940 C CA . ARG A 1 116 ? -10.439 6.036 -10.991 1.00 64.69 116 ARG A CA 1
ATOM 941 C C . ARG A 1 116 ? -11.213 5.142 -11.959 1.00 64.69 116 ARG A C 1
ATOM 943 O O . ARG A 1 116 ? -11.308 3.951 -11.698 1.00 64.69 116 ARG A O 1
ATOM 950 N N . GLU A 1 117 ? -11.736 5.718 -13.036 1.00 57.66 117 GLU A N 1
ATOM 951 C CA . GLU A 1 117 ? -12.499 5.011 -14.066 1.00 57.66 117 GLU A CA 1
ATOM 952 C C . GLU A 1 117 ? -11.590 4.726 -15.270 1.00 57.66 117 GLU A C 1
ATOM 954 O O . GLU A 1 117 ? -10.891 5.649 -15.711 1.00 57.66 117 GLU A O 1
ATOM 959 N N . PRO A 1 118 ? -11.557 3.499 -15.818 1.00 57.34 118 PRO A N 1
ATOM 960 C CA . PRO A 1 118 ? -10.798 3.229 -17.022 1.00 57.34 118 PRO A CA 1
ATOM 961 C C . PRO A 1 118 ? -11.593 3.746 -18.216 1.00 57.34 118 PRO A C 1
ATOM 963 O O . PRO A 1 118 ? -12.421 3.027 -18.767 1.00 57.34 118 PRO A O 1
ATOM 966 N N . THR A 1 119 ? -11.373 4.984 -18.656 1.00 53.16 119 THR A N 1
ATOM 967 C CA . THR A 1 119 ? -11.818 5.337 -20.011 1.00 53.16 119 THR A CA 1
ATOM 968 C C . THR A 1 119 ? -11.070 6.517 -20.592 1.00 53.16 119 THR A C 1
ATOM 970 O O . THR A 1 119 ? -11.208 7.660 -20.169 1.00 53.16 119 THR A O 1
ATOM 973 N N . ILE A 1 120 ? -10.234 6.185 -21.562 1.00 43.34 120 ILE A N 1
ATOM 974 C CA . ILE A 1 120 ? -10.268 6.532 -22.988 1.00 43.34 120 ILE A CA 1
ATOM 975 C C . ILE A 1 120 ? -8.851 6.182 -23.435 1.00 43.34 120 ILE A C 1
ATOM 977 O O . ILE A 1 120 ? -7.892 6.471 -22.717 1.00 43.34 120 ILE A O 1
ATOM 981 N N . SER A 1 121 ? -8.691 5.513 -24.579 1.00 49.50 121 SER A N 1
ATOM 982 C CA . SER A 1 121 ? -7.385 5.445 -25.227 1.00 49.50 121 SER A CA 1
ATOM 983 C C . SER A 1 121 ? -6.946 6.885 -25.469 1.00 49.50 121 SER A C 1
ATOM 985 O O . SER A 1 121 ? -7.359 7.519 -26.440 1.00 49.50 121 SER A O 1
ATOM 987 N N . THR A 1 122 ? -6.179 7.451 -24.539 1.00 44.72 122 THR A N 1
ATOM 988 C CA . THR A 1 122 ? -5.558 8.741 -24.756 1.00 44.72 122 THR A CA 1
ATOM 989 C C . THR A 1 122 ? -4.496 8.465 -25.799 1.00 44.72 122 THR A C 1
ATOM 991 O O . THR A 1 122 ? -3.361 8.135 -25.457 1.00 44.72 122 THR A O 1
ATOM 994 N N . ASN A 1 123 ? -4.880 8.566 -27.073 1.00 42.31 123 ASN A N 1
ATOM 995 C CA . ASN A 1 123 ? -3.972 9.061 -28.089 1.00 42.31 123 ASN A CA 1
ATOM 996 C C . ASN A 1 123 ? -3.235 10.228 -27.421 1.00 42.31 123 ASN A C 1
ATOM 998 O O . ASN A 1 123 ? -3.911 11.088 -26.846 1.00 42.31 123 ASN A O 1
ATOM 1002 N N . SER A 1 124 ? -1.900 10.169 -27.387 1.00 48.41 124 SER A N 1
ATOM 1003 C CA . SER A 1 124 ? -0.958 11.290 -27.180 1.00 48.41 124 SER A CA 1
ATOM 1004 C C . SER A 1 124 ? -1.542 12.588 -26.657 1.00 48.41 124 SER A C 1
ATOM 1006 O O . SER A 1 124 ? -1.259 13.040 -25.554 1.00 48.41 124 SER A O 1
ATOM 1008 N N . VAL A 1 125 ? -2.379 13.154 -27.509 1.00 44.03 125 VAL A N 1
ATOM 1009 C CA . VAL A 1 125 ? -2.911 14.496 -27.534 1.00 44.03 125 VAL A CA 1
ATOM 1010 C C . VAL A 1 125 ? -3.610 14.926 -26.241 1.00 44.03 125 VAL A C 1
ATOM 1012 O O . VAL A 1 125 ? -3.532 16.096 -25.885 1.00 44.03 125 VAL A O 1
ATOM 1015 N N . TYR A 1 126 ? -4.280 14.037 -25.500 1.00 39.31 126 TYR A N 1
ATOM 1016 C CA . TYR A 1 126 ? -5.080 14.489 -24.345 1.00 39.31 126 TYR A CA 1
ATOM 1017 C C . TYR A 1 126 ? -4.294 14.678 -23.043 1.00 39.31 126 TYR A C 1
ATOM 1019 O O . TYR A 1 126 ? -4.751 15.418 -22.175 1.00 39.31 126 TYR A O 1
ATOM 1027 N N . ALA A 1 127 ? -3.121 14.055 -22.899 1.00 43.59 127 ALA A N 1
ATOM 1028 C CA . ALA A 1 127 ? -2.272 14.279 -21.725 1.00 43.59 127 ALA A CA 1
ATOM 1029 C C . ALA A 1 127 ? -1.424 15.555 -21.864 1.00 43.59 127 ALA A C 1
ATOM 1031 O O . ALA A 1 127 ? -1.116 16.187 -20.857 1.00 43.59 127 ALA A O 1
ATOM 1032 N N . ASP A 1 128 ? -1.121 15.962 -23.099 1.00 44.56 128 ASP A N 1
ATOM 1033 C CA . ASP A 1 128 ? -0.322 17.157 -23.384 1.00 44.56 128 ASP A CA 1
ATOM 1034 C C . ASP A 1 128 ? -1.105 18.465 -23.190 1.00 44.56 128 ASP A C 1
ATOM 1036 O O . ASP A 1 128 ? -0.496 19.511 -22.997 1.00 44.56 128 ASP A O 1
ATOM 1040 N N . ASN A 1 129 ? -2.443 18.427 -23.198 1.00 39.69 129 ASN A N 1
ATOM 1041 C CA . ASN A 1 129 ? -3.282 19.634 -23.241 1.00 39.69 129 ASN A CA 1
ATOM 1042 C C . ASN A 1 129 ? -3.917 20.042 -21.902 1.00 39.69 129 ASN A C 1
ATOM 1044 O O . ASN A 1 129 ? -4.618 21.050 -21.844 1.00 39.69 129 ASN A O 1
ATOM 1048 N N . ILE A 1 130 ? -3.671 19.321 -20.805 1.00 45.28 130 ILE A N 1
ATOM 1049 C CA . ILE A 1 130 ? -4.055 19.792 -19.464 1.00 45.28 130 ILE A CA 1
ATOM 1050 C C . ILE A 1 130 ? -2.816 20.417 -18.820 1.00 45.28 130 ILE A C 1
ATOM 1052 O O . ILE A 1 130 ? -2.110 19.785 -18.035 1.00 45.28 130 ILE A O 1
ATOM 1056 N N . GLY A 1 131 ? -2.547 21.664 -19.219 1.00 40.31 131 GLY A N 1
ATOM 1057 C CA . GLY A 1 131 ? -1.471 22.505 -18.680 1.00 40.31 131 GLY A CA 1
ATOM 1058 C C . GLY A 1 131 ? -0.552 23.157 -19.717 1.00 40.31 131 GLY A C 1
ATOM 1059 O O . GLY A 1 131 ? 0.290 23.962 -19.331 1.00 40.31 131 GLY A O 1
ATOM 1060 N N . ARG A 1 132 ? -0.698 22.846 -21.012 1.00 37.69 132 ARG A N 1
ATOM 1061 C CA . ARG A 1 132 ? 0.101 23.444 -22.090 1.00 37.69 132 ARG A CA 1
ATOM 1062 C C . ARG A 1 132 ? -0.773 24.386 -22.913 1.00 37.69 132 ARG A C 1
ATOM 1064 O O . ARG A 1 132 ? -1.722 23.944 -23.556 1.00 37.69 132 ARG A O 1
ATOM 1071 N N . GLU A 1 133 ? -0.461 25.680 -22.881 1.00 32.84 133 GLU A N 1
ATOM 1072 C CA . GLU A 1 133 ? -0.999 26.615 -23.869 1.00 32.84 133 GLU A CA 1
ATOM 1073 C C . GLU A 1 133 ? -0.591 26.141 -25.270 1.00 32.84 133 GLU A C 1
ATOM 1075 O O . GLU A 1 133 ? 0.539 25.712 -25.518 1.00 32.84 133 GLU A O 1
ATOM 1080 N N . THR A 1 134 ? -1.565 26.136 -26.170 1.00 39.75 134 THR A N 1
ATOM 1081 C CA . THR A 1 134 ? -1.476 25.583 -27.516 1.00 39.75 134 THR A CA 1
ATOM 1082 C C . THR A 1 134 ? -0.386 26.253 -28.346 1.00 39.75 134 THR A C 1
ATOM 1084 O O . THR A 1 134 ? -0.394 27.468 -28.532 1.00 39.75 134 THR A O 1
ATOM 1087 N N . SER A 1 135 ? 0.469 25.453 -28.978 1.00 33.84 135 SER A N 1
ATOM 1088 C CA . SER A 1 135 ? 1.065 25.802 -30.271 1.00 33.84 135 SER A CA 1
ATOM 1089 C C . SER A 1 135 ? 1.254 24.519 -31.085 1.00 33.84 135 SER A C 1
ATOM 1091 O O . SER A 1 135 ? 1.842 23.566 -30.566 1.00 33.84 135 SER A O 1
ATOM 1093 N N . PRO A 1 136 ? 0.710 24.432 -32.312 1.00 45.09 136 PRO A N 1
ATOM 1094 C CA . PRO A 1 136 ? 0.693 23.192 -33.066 1.00 45.09 136 PRO A CA 1
ATOM 1095 C C . PRO A 1 136 ? 1.970 23.068 -33.898 1.00 45.09 136 PRO A C 1
ATOM 1097 O O . PRO A 1 136 ? 2.191 23.849 -34.817 1.00 45.09 136 PRO A O 1
ATOM 1100 N N . SER A 1 137 ? 2.774 22.039 -33.649 1.00 37.44 137 SER A N 1
ATOM 1101 C CA . SER A 1 137 ? 3.579 21.435 -34.711 1.00 37.44 137 SER A CA 1
ATOM 1102 C C . SER A 1 137 ? 3.957 19.997 -34.363 1.00 37.44 137 SER A C 1
ATOM 1104 O O . SER A 1 137 ? 4.504 19.700 -33.307 1.00 37.44 137 SER A O 1
ATOM 1106 N N . SER A 1 138 ? 3.548 19.111 -35.274 1.00 41.47 138 SER A N 1
ATOM 1107 C CA . SER A 1 138 ? 4.090 17.789 -35.608 1.00 41.47 138 SER A CA 1
ATOM 1108 C C . SER A 1 138 ? 5.109 17.165 -34.648 1.00 41.47 138 SER A C 1
ATOM 1110 O O . SER A 1 138 ? 6.202 17.697 -34.483 1.00 41.47 138 SER A O 1
ATOM 1112 N N . THR A 1 139 ? 4.841 15.945 -34.172 1.00 35.88 139 THR A N 1
ATOM 1113 C CA . THR A 1 139 ? 5.458 14.690 -34.670 1.00 35.88 139 THR A CA 1
ATOM 1114 C C . THR A 1 139 ? 4.851 13.506 -33.896 1.00 35.88 139 THR A C 1
ATOM 1116 O O . THR A 1 139 ? 4.597 13.597 -32.699 1.00 35.88 139 THR A O 1
ATOM 1119 N N . ASN A 1 140 ? 4.556 12.406 -34.592 1.00 41.09 140 ASN A N 1
ATOM 1120 C CA . ASN A 1 140 ? 4.044 11.154 -34.025 1.00 41.09 140 ASN A CA 1
ATOM 1121 C C . ASN A 1 140 ? 4.988 10.615 -32.931 1.00 41.09 140 ASN A C 1
ATOM 1123 O O . ASN A 1 140 ? 6.121 10.254 -33.235 1.00 41.09 140 ASN A O 1
ATOM 1127 N N . VAL A 1 141 ? 4.515 10.506 -31.686 1.00 36.94 141 VAL A N 1
ATOM 1128 C CA . VAL A 1 141 ? 5.226 9.827 -30.588 1.00 36.94 141 VAL A CA 1
ATOM 1129 C C . VAL A 1 141 ? 4.440 8.568 -30.232 1.00 36.94 141 VAL A C 1
ATOM 1131 O O . VAL A 1 141 ? 3.262 8.659 -29.895 1.00 36.94 141 VAL A O 1
ATOM 1134 N N . GLY A 1 142 ? 5.060 7.393 -30.370 1.00 30.70 142 GLY A N 1
ATOM 1135 C CA . GLY A 1 142 ? 4.433 6.094 -30.112 1.00 30.70 142 GLY A CA 1
ATOM 1136 C C . GLY A 1 142 ? 4.104 5.864 -28.632 1.00 30.70 142 GLY A C 1
ATOM 1137 O O . GLY A 1 142 ? 4.888 6.209 -27.751 1.00 30.70 142 GLY A O 1
ATOM 1138 N N . TYR A 1 143 ? 2.950 5.245 -28.363 1.00 31.09 143 TYR A N 1
ATOM 1139 C CA . TYR A 1 143 ? 2.493 4.872 -27.019 1.00 31.09 143 TYR A CA 1
ATOM 1140 C C . TYR A 1 143 ? 2.718 3.383 -26.778 1.00 31.09 143 TYR A C 1
ATOM 1142 O O . TYR A 1 143 ? 2.030 2.554 -27.368 1.00 31.09 143 TYR A O 1
ATOM 1150 N N . PHE A 1 144 ? 3.623 3.030 -25.865 1.00 29.12 144 PHE A N 1
ATOM 1151 C CA . PHE A 1 144 ? 3.633 1.688 -25.284 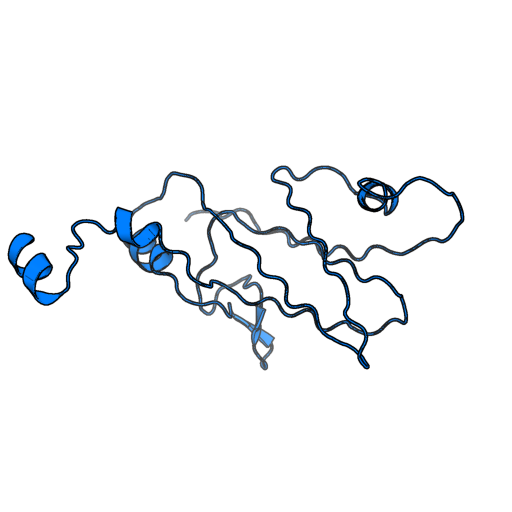1.00 29.12 144 PHE A CA 1
ATOM 1152 C C . PHE A 1 144 ? 2.685 1.652 -24.082 1.00 29.12 144 PHE A C 1
ATOM 1154 O O . PHE A 1 144 ? 2.921 2.292 -23.058 1.00 29.12 144 PHE A O 1
ATOM 1161 N N . SER A 1 145 ? 1.597 0.895 -24.222 1.00 32.50 145 SER A N 1
ATOM 1162 C CA . SER A 1 145 ? 0.668 0.548 -23.146 1.00 32.50 145 SER A CA 1
ATOM 1163 C C . SER A 1 145 ? 0.779 -0.953 -22.890 1.00 32.50 145 SER A C 1
ATOM 1165 O O . SER A 1 145 ? 0.436 -1.754 -23.757 1.00 32.50 145 SER A O 1
ATOM 1167 N N . GLN A 1 146 ? 1.272 -1.349 -21.714 1.00 28.50 146 GLN A N 1
ATOM 1168 C CA . GLN A 1 146 ? 1.084 -2.716 -21.227 1.00 28.50 146 GLN A CA 1
ATOM 1169 C C . GLN A 1 146 ? -0.180 -2.755 -20.370 1.00 28.50 146 GLN A C 1
ATOM 1171 O O . GLN A 1 146 ? -0.197 -2.297 -19.226 1.00 28.50 146 GLN A O 1
ATOM 1176 N N . VAL A 1 147 ? -1.244 -3.313 -20.946 1.00 33.31 147 VAL A N 1
ATOM 1177 C CA . VAL A 1 147 ? -2.472 -3.674 -20.236 1.00 33.31 147 VAL A CA 1
ATOM 1178 C C . VAL A 1 147 ? -2.244 -5.040 -19.599 1.00 33.31 147 VAL A C 1
ATOM 1180 O O . VAL A 1 147 ? -2.134 -6.045 -20.296 1.00 33.31 147 VAL A O 1
ATOM 1183 N N . TYR A 1 148 ? -2.155 -5.087 -18.272 1.00 33.50 148 TYR A N 1
ATOM 1184 C CA . TYR A 1 148 ? -2.197 -6.352 -17.545 1.00 33.50 148 TYR A CA 1
ATOM 1185 C C . TYR A 1 148 ? -3.665 -6.726 -17.330 1.00 33.50 148 TYR A C 1
ATOM 1187 O O . TYR A 1 148 ? -4.346 -6.114 -16.506 1.00 33.50 148 TYR A O 1
ATOM 1195 N N . ASN A 1 149 ? -4.152 -7.713 -18.084 1.00 27.34 149 ASN A N 1
ATOM 1196 C CA . ASN A 1 149 ? -5.416 -8.375 -17.780 1.00 27.34 149 ASN A CA 1
ATOM 1197 C C . ASN A 1 149 ? -5.197 -9.252 -16.543 1.00 27.34 149 ASN A C 1
ATOM 1199 O O . ASN A 1 149 ? -4.345 -10.137 -16.551 1.00 27.34 149 ASN A O 1
ATOM 1203 N N . LEU A 1 150 ? -5.934 -8.977 -15.469 1.00 38.88 150 LEU A N 1
ATOM 1204 C CA . LEU A 1 150 ? -6.072 -9.918 -14.365 1.00 38.88 150 LEU A CA 1
ATOM 1205 C C . LEU A 1 150 ? -7.313 -10.755 -14.650 1.00 38.88 150 LEU A C 1
ATOM 1207 O O . LEU A 1 150 ? -8.406 -10.197 -14.769 1.00 38.88 150 LEU A O 1
ATOM 1211 N N . ASP A 1 151 ? -7.133 -12.068 -14.769 1.00 34.47 151 ASP A N 1
ATOM 1212 C CA . ASP A 1 151 ? -8.245 -13.002 -14.913 1.00 34.47 151 ASP A CA 1
ATOM 1213 C C . ASP A 1 151 ? -9.224 -12.853 -13.733 1.00 34.47 151 ASP A C 1
ATOM 1215 O O . ASP A 1 151 ? -8.801 -12.621 -12.589 1.00 34.47 151 ASP A O 1
ATOM 1219 N N . PRO A 1 152 ? -10.543 -12.963 -13.974 1.00 38.19 152 PRO A N 1
ATOM 1220 C CA . PRO A 1 152 ? -11.522 -12.939 -12.902 1.00 38.19 152 PRO A CA 1
ATOM 1221 C C . PRO A 1 152 ? -11.274 -14.124 -11.963 1.00 38.19 152 PRO A C 1
ATOM 1223 O O . PRO A 1 152 ? -11.212 -15.274 -12.388 1.00 38.19 152 PRO A O 1
ATOM 1226 N N . ILE A 1 153 ? -11.146 -13.832 -10.667 1.00 39.19 153 ILE A N 1
ATOM 1227 C CA . ILE A 1 153 ? -11.007 -14.827 -9.599 1.00 39.19 153 ILE A CA 1
ATOM 1228 C C . ILE A 1 153 ? -12.230 -15.759 -9.634 1.00 39.19 153 ILE A C 1
ATOM 1230 O O . ILE A 1 153 ? -13.289 -15.416 -9.104 1.00 39.19 153 ILE A O 1
ATOM 1234 N N . THR A 1 154 ? -12.098 -16.946 -10.226 1.00 36.66 154 THR A N 1
ATOM 1235 C CA . THR A 1 154 ? -13.034 -18.051 -10.003 1.00 36.66 154 THR A CA 1
ATOM 1236 C C . THR A 1 154 ? -12.769 -18.622 -8.618 1.00 36.66 154 THR A C 1
ATOM 1238 O O . THR A 1 154 ? -11.709 -19.186 -8.352 1.00 36.66 154 THR A O 1
ATOM 1241 N N . ARG A 1 155 ? -13.734 -18.428 -7.717 1.00 39.91 155 ARG A N 1
ATOM 1242 C CA . ARG A 1 155 ? -13.795 -19.115 -6.427 1.00 39.91 155 ARG A CA 1
ATOM 1243 C C . ARG A 1 155 ? -14.160 -20.583 -6.663 1.00 39.91 155 ARG A C 1
ATOM 1245 O O . ARG A 1 155 ? -15.233 -20.847 -7.198 1.00 39.91 155 ARG A O 1
ATOM 1252 N N . THR A 1 156 ? -13.311 -21.488 -6.196 1.00 41.19 156 THR A N 1
ATOM 1253 C CA . THR A 1 156 ? -13.670 -22.842 -5.746 1.00 41.19 156 THR A CA 1
ATOM 1254 C C . THR A 1 156 ? -13.041 -23.048 -4.387 1.00 41.19 156 THR A C 1
ATOM 1256 O O . THR A 1 156 ? -11.839 -22.709 -4.278 1.00 41.19 156 THR A O 1
#

Mean predicted aligned error: 13.78 Å

Secondary structure (DSSP, 8-state):
-HHHHHHHTSS----HHHHTTS----------------S---------SSPPPSEE-TT-SEE-TTS-EEE--PPPHHHHHHHTSS---SPPP--------EETTEEPP------SS------THHHHTSS-----------------PPPP----

pLDDT: mean 71.47, std 21.78, range [27.34, 95.0]

Organism: NCBI:txid1411990

Sequence (156 aa):
NALINKVFTGESILSFRTLLKRYMRHERIYHTNGIANTDVARYSGSRNMMPYFRGYVNGAMHKTALNDSYNYCNTLLLHYVVSCFQGWRGSIRRKLFFNNPSVDGNVVSTHAYVQREPTISTNSVYADNIGRETSPSSTNVGYFSQVYNLDPITRT

Foldseek 3Di:
DQVVCCVVVVHGDPDCVVVVVDDDFWDDDDDPPPDDPDPDDDDDDDDDQDRDDFFQDVLAPDADPVRGRTHPTDDDPVNVVQVVDPDDDDGDDDDDDDDFDDDPNDTDDDDDDDDDDDDDPPPPPPVCPPPDDDDDDDDDDDDDDDDDDDPPDDDD

InterPro domains:
  IPR014872 Dicistrovirus, capsid-polyprotein, C-terminal [PF08762] (8-145)
  IPR029053 Viral coat protein subunit [G3DSA:2.60.120.20] (1-154)

Solvent-accessible surface area (backbone atoms only — not comparable to full-atom values): 11443 Å² total; per-residue (Å²): 119,62,68,62,36,35,74,77,69,72,50,64,91,88,52,67,73,69,58,68,69,58,87,75,81,46,70,78,89,79,83,80,80,80,83,68,103,56,101,73,86,82,88,75,79,87,76,70,81,68,83,79,72,55,45,80,37,93,87,34,92,35,62,45,98,86,68,44,45,25,28,84,44,48,80,48,74,64,55,64,54,47,74,77,41,101,69,85,87,84,86,77,89,84,84,87,83,85,81,64,60,64,60,95,86,44,76,50,86,85,85,88,87,88,80,92,68,97,81,71,89,66,60,68,67,64,73,60,56,76,86,45,85,87,76,93,75,91,79,95,72,88,83,85,76,74,81,82,82,76,78,80,85,78,87,128